Protein AF-A0A9D5S6I1-F1 (afdb_monomer_lite)

Radius of gyration: 21.4 Å; chains: 1; bounding box: 46×21×52 Å

Foldseek 3Di:
DPCLCVVDDPPDPDDDPPVSVVVVVVVVVVVVVVVVVVVVVVVVVVVVVVVVVVVVVVVVD

Sequence (61 aa):
MTEIHKQYRLTSTEEPTDEMLQALMEDVAAEARKSMANAEAEHRRRLQAVADGISAWKAAQ

pLDDT: mean 87.3, std 14.55, range [47.84, 98.56]

Structure (mmCIF, N/CA/C/O backbone):
data_AF-A0A9D5S6I1-F1
#
_entry.id   AF-A0A9D5S6I1-F1
#
loop_
_atom_site.group_PDB
_atom_site.id
_atom_site.type_symbol
_atom_site.label_atom_id
_atom_site.label_alt_id
_atom_site.label_comp_id
_atom_site.label_asym_id
_atom_site.label_entity_id
_atom_site.label_seq_id
_atom_site.pdbx_PDB_ins_code
_atom_site.Cartn_x
_atom_site.Cartn_y
_atom_site.Cartn_z
_atom_site.occupancy
_atom_site.B_iso_or_equiv
_atom_site.auth_seq_id
_atom_site.auth_comp_id
_atom_site.auth_asym_id
_atom_site.auth_atom_id
_atom_site.pdbx_PDB_model_num
ATOM 1 N N . MET A 1 1 ? -17.537 -0.385 3.255 1.00 47.84 1 MET A N 1
ATOM 2 C CA . MET A 1 1 ? -18.088 0.510 4.293 1.00 47.84 1 MET A CA 1
ATOM 3 C C . MET A 1 1 ? -19.211 -0.229 4.996 1.00 47.84 1 MET A C 1
ATOM 5 O O . MET A 1 1 ? -20.366 -0.141 4.591 1.00 47.84 1 MET A O 1
ATOM 9 N N . THR A 1 2 ? -18.818 -1.047 5.965 1.00 51.03 2 THR A N 1
ATOM 10 C CA . THR A 1 2 ? -19.666 -1.716 6.964 1.00 51.03 2 THR A CA 1
ATOM 11 C C . THR A 1 2 ? -20.530 -0.678 7.698 1.00 51.03 2 THR A C 1
ATOM 13 O O . THR A 1 2 ? -20.123 0.474 7.840 1.00 51.03 2 THR A O 1
ATOM 16 N N . GLU A 1 3 ? -21.749 -1.036 8.112 1.00 56.00 3 GLU A N 1
ATOM 17 C CA . GLU A 1 3 ? -22.743 -0.086 8.656 1.00 56.00 3 GLU A CA 1
ATOM 18 C C . GLU A 1 3 ? -22.271 0.692 9.899 1.00 56.00 3 GLU A C 1
ATOM 20 O O . GLU A 1 3 ? -22.730 1.810 10.125 1.00 56.00 3 GLU A O 1
ATOM 25 N N . ILE A 1 4 ? -21.283 0.171 10.631 1.00 55.06 4 ILE A N 1
ATOM 26 C CA . ILE A 1 4 ? -20.676 0.797 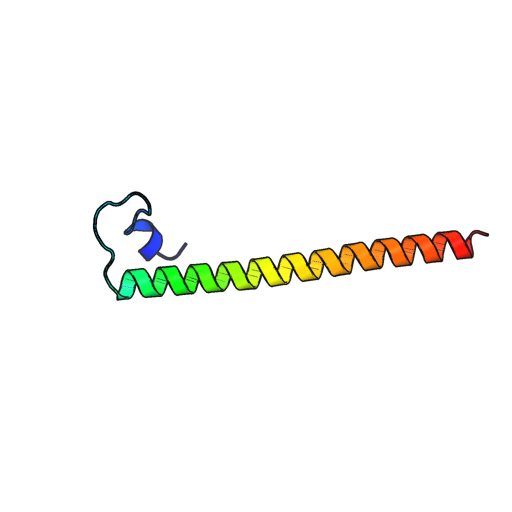11.818 1.00 55.06 4 ILE A CA 1
ATOM 27 C C . ILE A 1 4 ? -19.998 2.136 11.470 1.00 55.06 4 ILE A C 1
ATOM 29 O O . ILE A 1 4 ? -20.134 3.117 12.203 1.00 55.06 4 ILE A O 1
ATOM 33 N N . HIS A 1 5 ? -19.381 2.236 10.286 1.00 52.66 5 HIS A N 1
ATOM 34 C CA . HIS A 1 5 ? -18.791 3.480 9.776 1.00 52.66 5 HIS A CA 1
ATOM 35 C C . HIS A 1 5 ? -19.819 4.589 9.503 1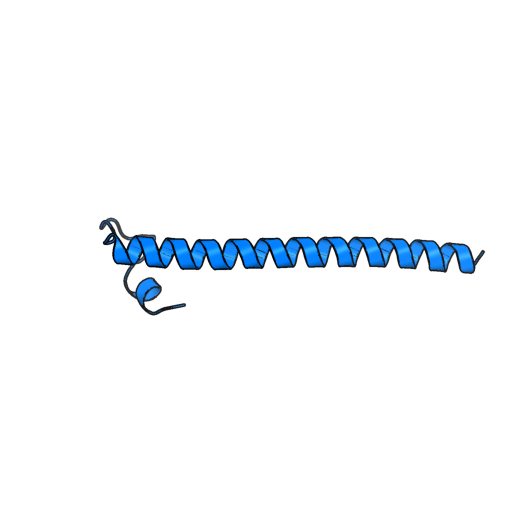.00 52.66 5 HIS A C 1
ATOM 37 O O . HIS A 1 5 ? -19.447 5.753 9.362 1.00 52.66 5 HIS A O 1
ATOM 43 N N . LYS A 1 6 ? -21.110 4.248 9.379 1.00 56.38 6 LYS A N 1
ATOM 44 C CA . LYS A 1 6 ? -22.172 5.243 9.181 1.00 56.38 6 LYS A CA 1
ATOM 45 C C . LYS A 1 6 ? -22.681 5.814 10.505 1.00 56.38 6 LYS A C 1
ATOM 47 O O . LYS A 1 6 ? -23.189 6.932 10.498 1.00 56.38 6 LYS A O 1
ATOM 52 N N . GLN A 1 7 ? -22.552 5.072 11.609 1.00 60.62 7 GLN A N 1
ATOM 53 C CA . GLN A 1 7 ? -22.983 5.519 12.937 1.00 60.62 7 GLN A CA 1
ATOM 54 C C . GLN A 1 7 ? -21.900 6.323 13.658 1.00 60.62 7 GLN A C 1
ATOM 56 O O . GLN A 1 7 ? -22.207 7.381 14.202 1.00 60.62 7 GLN A O 1
ATOM 61 N N . TYR A 1 8 ? -20.636 5.891 13.609 1.00 63.91 8 TYR A N 1
ATOM 62 C CA . TYR A 1 8 ? -19.545 6.659 14.206 1.00 63.91 8 TYR A CA 1
ATOM 63 C C . TYR A 1 8 ? -18.895 7.588 13.184 1.00 63.91 8 TYR A C 1
ATOM 65 O O . TYR A 1 8 ? -18.174 7.157 12.282 1.00 63.91 8 TYR A O 1
ATOM 73 N N . ARG A 1 9 ? -19.132 8.894 13.323 1.00 69.50 9 ARG A N 1
ATOM 74 C CA . ARG A 1 9 ? -18.398 9.899 12.549 1.00 69.50 9 ARG A CA 1
ATOM 75 C C . ARG A 1 9 ? -17.038 10.106 13.206 1.00 69.50 9 ARG A C 1
ATOM 77 O O . ARG A 1 9 ? -16.985 10.410 14.386 1.00 69.50 9 ARG A O 1
ATOM 84 N N . LEU A 1 10 ? -15.950 10.071 12.438 1.00 70.06 10 LEU A N 1
ATOM 85 C CA . LEU A 1 10 ? -14.605 10.411 12.944 1.00 70.06 10 LEU A CA 1
ATOM 86 C C . LEU A 1 10 ? -14.493 11.860 13.463 1.00 70.06 10 LEU A C 1
ATOM 88 O O . LEU A 1 10 ? -13.533 12.203 14.138 1.00 70.06 10 LEU A O 1
ATOM 92 N N . THR A 1 11 ? -15.470 12.713 13.139 1.00 76.81 11 THR A N 1
ATOM 93 C CA . THR A 1 11 ? -15.619 14.074 13.678 1.00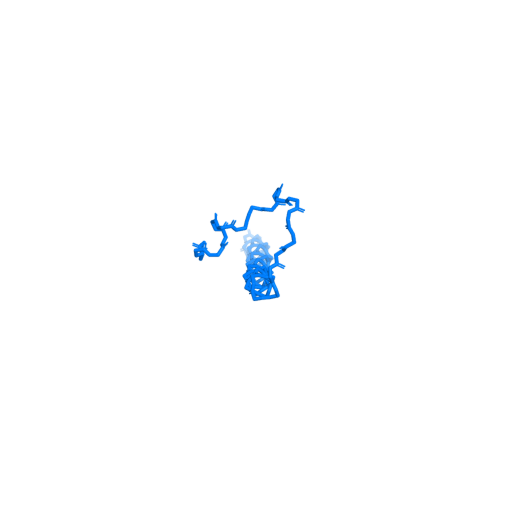 76.81 11 THR A CA 1
ATOM 94 C C . THR A 1 11 ? -16.471 14.129 14.949 1.00 76.81 11 THR A C 1
ATOM 96 O O . THR A 1 11 ? -16.793 15.222 15.407 1.00 76.81 11 THR A O 1
ATOM 99 N N . SER A 1 12 ? -16.946 12.985 15.445 1.00 75.50 12 SER A N 1
ATOM 100 C CA . SER A 1 12 ? -17.729 12.905 16.673 1.00 75.50 12 SER A CA 1
ATOM 101 C C . SER A 1 12 ? -16.848 13.251 17.868 1.00 75.50 12 SER A C 1
ATOM 103 O O . SER A 1 12 ? -15.676 12.887 17.914 1.00 75.50 12 SER A O 1
ATOM 105 N N . THR A 1 13 ? -17.426 13.967 18.826 1.00 81.31 13 THR A N 1
ATOM 106 C CA . THR A 1 13 ? -16.817 14.238 20.134 1.00 81.31 13 THR A CA 1
ATOM 107 C C . THR A 1 13 ? -17.238 13.214 21.187 1.00 81.31 13 THR A C 1
ATOM 109 O O . THR A 1 13 ? -16.774 13.288 22.319 1.00 81.31 13 THR A O 1
ATOM 112 N N . GLU A 1 14 ? -18.152 12.306 20.839 1.00 82.88 14 GLU A N 1
ATOM 113 C CA . GLU A 1 14 ? -18.582 11.196 21.691 1.00 82.88 14 GLU A CA 1
ATOM 114 C C . GLU A 1 14 ? -17.601 10.032 21.558 1.00 82.88 14 GLU A C 1
ATOM 116 O O . GLU A 1 14 ? -17.134 9.754 20.457 1.00 82.88 14 GLU A O 1
ATOM 121 N N . GLU A 1 15 ? -17.296 9.354 22.664 1.00 82.19 15 GLU A N 1
ATOM 122 C CA . GLU A 1 15 ? -16.408 8.189 22.667 1.00 82.19 15 GLU A CA 1
ATOM 123 C C . GLU A 1 15 ? -17.110 6.975 22.024 1.00 82.19 15 GLU A C 1
ATOM 125 O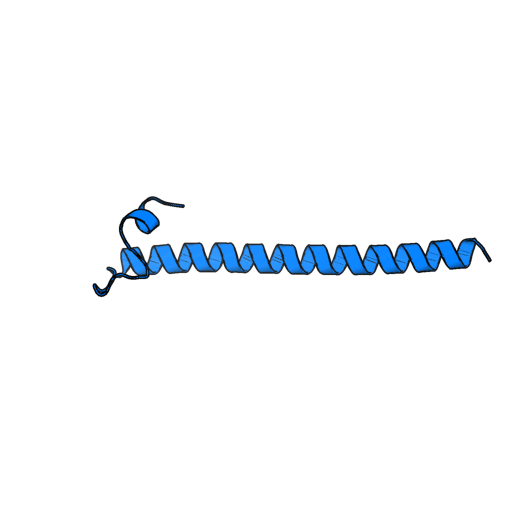 O . GLU A 1 15 ? -18.286 6.730 22.317 1.00 82.19 15 GLU A O 1
ATOM 130 N N . PRO A 1 16 ? -16.443 6.217 21.130 1.00 85.75 16 PRO A N 1
ATOM 131 C CA . PRO A 1 16 ? -17.027 5.009 20.566 1.00 85.75 16 PRO A CA 1
ATOM 132 C C . PRO A 1 16 ? -17.088 3.925 21.644 1.00 85.75 16 PRO A C 1
ATOM 134 O O . PRO A 1 16 ? -16.228 3.865 22.519 1.00 85.75 16 PRO A O 1
ATOM 137 N N . THR A 1 17 ? -18.062 3.019 21.555 1.00 88.94 17 THR A N 1
ATOM 138 C CA . THR A 1 17 ? -18.002 1.803 22.375 1.00 88.94 17 THR A CA 1
ATOM 139 C C . THR A 1 17 ? -16.794 0.957 21.969 1.00 88.94 17 THR A C 1
ATOM 141 O O . THR A 1 17 ? -16.332 1.031 20.825 1.00 88.94 17 THR A O 1
ATOM 144 N N . ASP A 1 18 ? -16.316 0.102 22.871 1.00 90.62 18 ASP A N 1
ATOM 145 C CA . ASP A 1 18 ? -15.202 -0.812 22.589 1.00 90.62 18 ASP A CA 1
ATOM 146 C C . ASP A 1 18 ? -15.455 -1.675 21.342 1.00 90.62 18 ASP A C 1
ATOM 148 O O . ASP A 1 18 ? -14.550 -1.909 20.545 1.00 90.62 18 ASP A O 1
ATOM 152 N N . GLU A 1 19 ? -16.700 -2.100 21.119 1.00 89.38 19 GLU A N 1
ATOM 153 C CA . GLU A 1 19 ? -17.097 -2.899 19.952 1.00 89.38 19 GLU A CA 1
ATOM 154 C C . GLU A 1 19 ? -16.981 -2.098 18.649 1.00 89.38 19 GLU A C 1
ATOM 156 O O . GLU A 1 19 ? -16.510 -2.608 17.629 1.00 89.38 19 GLU A O 1
ATOM 161 N N . MET A 1 20 ? -17.378 -0.822 18.681 1.00 86.88 20 MET A N 1
ATOM 162 C CA . MET A 1 20 ? -17.244 0.087 17.543 1.00 86.88 20 MET A CA 1
ATOM 163 C C . MET A 1 20 ? -15.772 0.399 17.268 1.00 86.88 20 MET A C 1
ATOM 165 O O . MET A 1 20 ? -15.352 0.385 16.110 1.00 86.88 20 MET A O 1
ATOM 169 N N . LEU A 1 21 ? -14.979 0.640 18.316 1.00 87.81 21 LEU A N 1
ATOM 170 C CA . LEU A 1 21 ? -13.540 0.861 18.202 1.00 87.81 21 LEU A CA 1
ATOM 171 C C . LEU A 1 21 ? -12.843 -0.360 17.595 1.00 87.81 21 LEU A C 1
ATOM 173 O O . LEU A 1 21 ? -12.068 -0.211 16.652 1.00 87.81 21 LEU A O 1
ATOM 177 N N . GLN A 1 22 ? -13.159 -1.559 18.082 1.00 90.44 22 GLN A N 1
ATOM 178 C CA . GLN A 1 22 ? -12.607 -2.811 17.574 1.00 90.44 22 GLN A CA 1
ATOM 179 C C . GLN A 1 22 ? -12.906 -2.989 16.080 1.00 90.44 22 GLN A C 1
ATOM 181 O O . GLN A 1 22 ? -11.989 -3.244 15.300 1.00 90.44 22 GLN A O 1
ATOM 186 N N . ALA A 1 23 ? -14.155 -2.777 15.656 1.00 88.94 23 ALA A N 1
ATOM 187 C CA . ALA A 1 23 ? -14.533 -2.873 14.247 1.00 88.94 23 ALA A CA 1
ATOM 188 C C . ALA A 1 23 ? -13.784 -1.855 13.365 1.00 88.94 23 ALA A C 1
ATOM 190 O O . ALA A 1 23 ? -13.306 -2.198 12.282 1.00 88.94 23 ALA A O 1
ATOM 191 N N . LEU A 1 24 ? -13.621 -0.614 13.841 1.00 87.44 24 LEU A N 1
ATOM 192 C CA . LEU A 1 24 ? -12.834 0.409 13.143 1.00 87.44 24 LEU A CA 1
ATOM 193 C C . LEU A 1 24 ? -11.360 -0.002 13.021 1.00 87.44 24 LEU A C 1
ATOM 195 O O . LEU A 1 24 ? -10.759 0.157 11.958 1.00 87.44 24 LEU A O 1
AT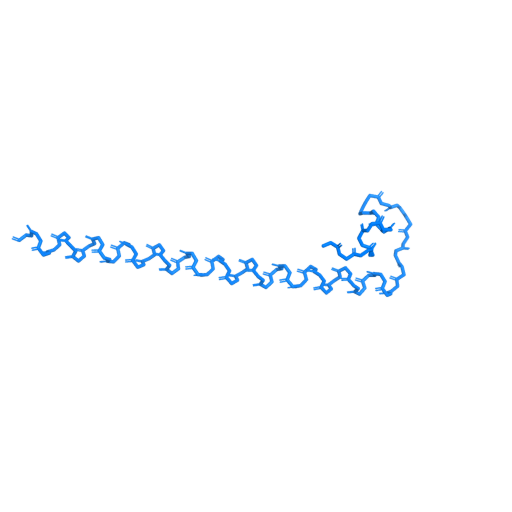OM 199 N N . MET A 1 25 ? -10.773 -0.547 14.088 1.00 90.94 25 MET A N 1
ATOM 200 C CA . MET A 1 25 ? -9.387 -1.018 14.082 1.00 90.94 25 MET A CA 1
ATOM 201 C C . MET A 1 25 ? -9.180 -2.187 13.115 1.00 90.94 25 MET A C 1
ATOM 203 O O . MET A 1 25 ? -8.173 -2.215 12.406 1.00 90.94 25 MET A O 1
ATOM 207 N N . GLU A 1 26 ? -10.122 -3.128 13.049 1.00 93.25 26 GLU A N 1
ATOM 208 C CA . GLU A 1 26 ? -10.081 -4.255 12.112 1.00 93.25 26 GLU A CA 1
ATOM 209 C C . GLU A 1 26 ? -10.139 -3.788 10.655 1.00 93.25 26 GLU A C 1
ATOM 211 O O . GLU A 1 26 ? -9.309 -4.207 9.841 1.00 93.25 26 GLU A O 1
ATOM 216 N N . ASP A 1 27 ? -11.052 -2.868 10.340 1.00 88.94 27 ASP A N 1
ATOM 217 C CA . ASP A 1 27 ? -11.194 -2.314 8.993 1.00 88.94 27 ASP A CA 1
ATOM 218 C C . ASP A 1 27 ? -9.941 -1.517 8.577 1.00 88.94 27 ASP A C 1
ATOM 220 O O . ASP A 1 27 ? -9.424 -1.691 7.467 1.00 88.94 27 ASP A O 1
ATOM 224 N N . VAL A 1 28 ? -9.377 -0.707 9.484 1.00 90.31 28 VAL A N 1
ATOM 225 C CA . VAL A 1 28 ? -8.110 0.010 9.248 1.00 90.31 28 VAL A CA 1
ATOM 226 C C . VAL A 1 28 ? -6.953 -0.966 9.038 1.00 90.31 28 VAL A C 1
ATOM 228 O O . VAL A 1 28 ? -6.155 -0.788 8.115 1.00 90.31 28 VAL A O 1
ATOM 231 N N . ALA A 1 29 ? -6.855 -2.017 9.853 1.00 94.06 29 ALA A N 1
ATOM 232 C CA . ALA A 1 29 ? -5.814 -3.028 9.705 1.00 94.06 29 ALA A CA 1
ATOM 233 C C . ALA A 1 29 ? -5.928 -3.769 8.363 1.00 94.06 29 ALA A C 1
ATOM 235 O O . ALA A 1 29 ? -4.906 -4.048 7.726 1.00 94.06 29 ALA A O 1
ATOM 236 N N . ALA A 1 30 ? -7.147 -4.071 7.912 1.00 95.25 30 ALA A N 1
ATOM 237 C CA . ALA A 1 30 ? -7.390 -4.711 6.625 1.00 95.25 30 ALA A CA 1
ATOM 238 C C . ALA A 1 30 ? -6.958 -3.813 5.455 1.00 95.25 30 ALA A C 1
ATOM 240 O O . ALA A 1 30 ? -6.229 -4.268 4.565 1.00 95.25 30 ALA A O 1
ATOM 241 N N . GLU A 1 31 ? -7.336 -2.532 5.478 1.00 94.62 31 GLU A N 1
ATOM 242 C CA . GLU A 1 31 ? -6.955 -1.578 4.433 1.00 94.62 31 GLU A CA 1
ATOM 243 C C . GLU A 1 31 ? -5.442 -1.318 4.429 1.00 94.62 31 GLU A C 1
ATOM 245 O O . GLU A 1 31 ? -4.824 -1.298 3.365 1.00 94.62 31 GLU A O 1
ATOM 250 N N . ALA A 1 32 ? -4.807 -1.218 5.601 1.00 95.12 32 ALA A N 1
ATOM 251 C CA . ALA A 1 32 ? -3.357 -1.066 5.703 1.00 95.12 32 ALA A CA 1
ATOM 252 C C . ALA A 1 32 ? -2.614 -2.251 5.064 1.00 95.12 32 ALA A C 1
ATOM 254 O O . ALA A 1 32 ? -1.730 -2.049 4.229 1.00 95.12 32 ALA A O 1
ATOM 255 N N . ARG A 1 33 ? -3.009 -3.494 5.380 1.00 97.44 33 ARG A N 1
ATOM 256 C CA . ARG A 1 33 ? -2.413 -4.701 4.774 1.00 97.44 33 ARG A CA 1
ATOM 257 C C . ARG A 1 33 ? -2.590 -4.718 3.258 1.00 97.44 33 ARG A C 1
ATOM 259 O O . ARG A 1 33 ? -1.642 -5.022 2.535 1.00 97.44 33 ARG A O 1
ATOM 266 N N . LYS A 1 34 ? -3.784 -4.372 2.774 1.00 97.62 34 LYS A N 1
ATOM 267 C CA . LYS A 1 34 ? -4.087 -4.294 1.341 1.00 97.62 34 LYS A CA 1
ATOM 268 C C . LYS A 1 34 ? -3.240 -3.228 0.644 1.00 97.62 34 LYS A C 1
ATOM 270 O O . LYS A 1 34 ? -2.655 -3.501 -0.401 1.00 97.62 34 LYS A O 1
ATOM 275 N N . SER A 1 35 ? -3.137 -2.042 1.236 1.00 97.12 35 SER A N 1
ATOM 276 C CA . SER A 1 35 ? -2.323 -0.940 0.723 1.00 97.12 35 SER A CA 1
ATOM 277 C C . SER A 1 35 ? -0.848 -1.333 0.622 1.00 97.12 35 SER A C 1
ATOM 279 O O . SER A 1 35 ? -0.238 -1.171 -0.435 1.00 97.12 35 SER A O 1
ATOM 281 N N . MET A 1 36 ? -0.295 -1.959 1.666 1.00 96.81 36 MET A N 1
ATOM 282 C CA . MET A 1 36 ? 1.083 -2.460 1.659 1.00 96.81 36 MET A CA 1
ATOM 283 C C . MET A 1 36 ? 1.307 -3.520 0.575 1.00 96.81 36 MET A C 1
ATOM 285 O O . MET A 1 36 ? 2.279 -3.433 -0.174 1.00 96.81 36 MET A O 1
ATOM 289 N N . ALA A 1 37 ? 0.399 -4.492 0.448 1.00 98.19 37 ALA A N 1
ATOM 290 C CA . ALA A 1 37 ? 0.490 -5.523 -0.585 1.00 98.19 37 ALA A CA 1
ATOM 291 C C . ALA A 1 37 ? 0.466 -4.926 -2.003 1.00 98.19 37 ALA A C 1
ATOM 293 O O . ALA A 1 37 ? 1.244 -5.342 -2.863 1.00 98.19 37 ALA A O 1
ATOM 294 N N . ASN A 1 38 ? -0.380 -3.918 -2.234 1.00 98.19 38 ASN A N 1
ATOM 295 C CA . ASN A 1 38 ? -0.465 -3.214 -3.511 1.00 98.19 38 ASN A CA 1
ATOM 296 C C . ASN A 1 38 ? 0.804 -2.409 -3.810 1.00 98.19 38 ASN A C 1
ATOM 298 O O . ASN A 1 38 ? 1.311 -2.463 -4.931 1.00 98.19 38 ASN A O 1
ATOM 302 N N . ALA A 1 39 ? 1.330 -1.683 -2.820 1.00 98.12 39 ALA A N 1
ATOM 303 C CA . ALA A 1 39 ? 2.554 -0.901 -2.970 1.00 98.12 39 ALA A CA 1
ATOM 304 C C . ALA A 1 39 ? 3.747 -1.794 -3.334 1.00 98.12 39 ALA A C 1
ATOM 306 O O . ALA A 1 39 ? 4.497 -1.495 -4.261 1.00 98.12 39 ALA A O 1
ATOM 307 N N . GLU A 1 40 ? 3.875 -2.929 -2.652 1.00 98.38 40 GLU A N 1
ATOM 308 C CA . GLU A 1 40 ? 4.931 -3.904 -2.897 1.00 98.38 40 GLU A CA 1
ATOM 309 C C . GLU A 1 40 ? 4.782 -4.580 -4.276 1.00 98.38 40 GLU A C 1
ATOM 311 O O . GLU A 1 40 ? 5.759 -4.735 -5.013 1.00 98.38 40 GLU A O 1
ATOM 316 N N . ALA A 1 41 ? 3.558 -4.927 -4.687 1.00 98.31 41 ALA A N 1
ATOM 317 C CA . ALA A 1 41 ? 3.302 -5.460 -6.025 1.00 98.31 41 ALA A CA 1
ATOM 318 C C . ALA A 1 41 ? 3.663 -4.454 -7.134 1.00 98.31 41 ALA A C 1
ATOM 320 O O . ALA A 1 41 ? 4.311 -4.826 -8.115 1.00 98.31 41 ALA A O 1
ATOM 321 N N . GLU A 1 42 ? 3.292 -3.183 -6.968 1.00 98.50 42 GLU A N 1
ATOM 322 C CA . GLU A 1 42 ? 3.612 -2.126 -7.930 1.00 98.50 42 GLU A CA 1
ATOM 323 C C . GLU A 1 42 ? 5.115 -1.835 -7.977 1.00 98.50 42 GLU A C 1
ATOM 325 O O . GLU A 1 42 ? 5.676 -1.656 -9.060 1.00 98.50 42 GLU A O 1
ATOM 330 N N . HIS A 1 43 ? 5.789 -1.838 -6.826 1.00 98.19 43 HIS A N 1
ATOM 331 C CA . HIS A 1 43 ? 7.238 -1.689 -6.756 1.00 98.19 43 HIS A CA 1
ATOM 332 C C . HIS A 1 43 ? 7.947 -2.783 -7.565 1.00 98.19 43 HIS A C 1
ATOM 334 O O . HIS A 1 43 ? 8.744 -2.474 -8.455 1.00 98.19 43 HIS A O 1
ATOM 340 N N . ARG A 1 44 ? 7.585 -4.056 -7.346 1.00 98.44 44 ARG A N 1
ATOM 341 C CA . ARG A 1 44 ? 8.124 -5.176 -8.133 1.00 98.44 44 ARG A CA 1
ATOM 342 C C . ARG A 1 44 ? 7.835 -5.033 -9.623 1.00 98.44 44 ARG A C 1
ATOM 344 O O . ARG A 1 44 ? 8.737 -5.231 -10.433 1.00 98.44 44 ARG A O 1
ATOM 351 N N . ARG A 1 45 ? 6.610 -4.648 -9.994 1.00 98.56 45 ARG A N 1
ATOM 352 C CA . ARG A 1 45 ? 6.228 -4.438 -11.399 1.00 98.56 45 ARG A CA 1
ATOM 353 C C . ARG A 1 45 ? 7.107 -3.380 -12.070 1.00 98.56 45 ARG A C 1
ATOM 355 O O . ARG A 1 45 ? 7.550 -3.580 -13.198 1.00 98.56 45 ARG A O 1
ATOM 362 N N . ARG A 1 46 ? 7.378 -2.265 -11.383 1.00 98.38 46 ARG A N 1
ATOM 363 C CA . ARG A 1 46 ? 8.240 -1.188 -11.901 1.00 98.38 46 ARG A CA 1
ATOM 364 C C . ARG A 1 46 ? 9.684 -1.639 -12.068 1.00 98.38 46 ARG A C 1
ATOM 366 O O . ARG A 1 46 ? 10.275 -1.355 -13.105 1.00 98.38 46 ARG A O 1
ATOM 373 N N . LEU A 1 47 ? 10.235 -2.356 -11.088 1.00 98.31 47 LEU A N 1
ATOM 374 C CA . LEU A 1 47 ? 11.591 -2.898 -11.191 1.00 98.31 47 LEU A CA 1
ATOM 375 C C . LEU A 1 47 ? 11.721 -3.879 -12.359 1.00 98.31 47 LEU A C 1
ATOM 377 O O . LEU A 1 47 ? 12.680 -3.782 -13.123 1.00 98.31 47 LEU A O 1
ATOM 381 N N . GLN A 1 48 ? 10.737 -4.765 -12.543 1.00 98.38 48 GLN A N 1
ATOM 382 C CA . GLN A 1 48 ? 10.733 -5.696 -13.669 1.00 98.38 48 GLN A CA 1
ATOM 383 C C . GLN A 1 48 ? 10.695 -4.954 -15.009 1.00 98.38 48 GLN A C 1
ATOM 385 O O . GLN A 1 48 ? 11.508 -5.237 -15.880 1.00 98.38 48 GLN A O 1
ATOM 390 N N . ALA A 1 49 ? 9.837 -3.939 -15.148 1.00 98.38 49 ALA A N 1
ATOM 391 C CA . ALA A 1 49 ? 9.758 -3.148 -16.377 1.00 98.38 49 ALA A CA 1
ATOM 392 C C . ALA A 1 49 ? 11.094 -2.463 -16.733 1.00 98.38 49 ALA A C 1
ATOM 394 O O . ALA A 1 49 ? 11.464 -2.383 -17.904 1.00 98.38 49 ALA A O 1
ATOM 395 N N . VAL A 1 50 ? 11.842 -1.992 -15.729 1.00 98.31 50 VAL A N 1
ATOM 396 C CA . VAL A 1 50 ? 13.188 -1.432 -15.935 1.00 98.31 50 VAL A CA 1
ATOM 397 C C . VAL A 1 50 ? 14.175 -2.519 -16.367 1.00 98.31 50 VAL A C 1
ATOM 399 O O . VAL A 1 50 ? 14.936 -2.306 -17.311 1.00 98.31 50 VAL A O 1
ATOM 402 N N . ALA A 1 51 ? 14.161 -3.684 -15.714 1.00 98.25 51 ALA A N 1
ATOM 403 C CA . ALA A 1 51 ? 15.027 -4.808 -16.068 1.00 98.25 51 ALA A CA 1
ATOM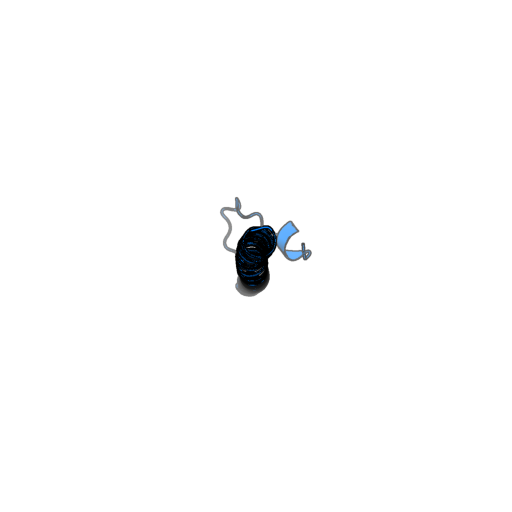 404 C C . ALA A 1 51 ? 14.778 -5.305 -17.505 1.00 98.25 51 ALA A C 1
ATOM 406 O O . ALA A 1 51 ? 15.731 -5.555 -18.252 1.00 98.25 51 ALA A O 1
ATOM 407 N N . ASP A 1 52 ? 13.511 -5.377 -17.913 1.00 98.25 52 ASP A N 1
ATOM 408 C CA . ASP A 1 52 ? 13.104 -5.740 -19.271 1.00 98.25 52 ASP A CA 1
ATOM 409 C C . ASP A 1 52 ? 13.601 -4.699 -20.282 1.00 98.25 52 ASP A C 1
ATOM 411 O O . ASP A 1 52 ? 14.188 -5.056 -21.304 1.00 98.25 52 ASP A O 1
ATOM 415 N N . GLY A 1 53 ? 13.458 -3.407 -19.963 1.00 98.25 53 GLY A N 1
ATOM 416 C CA . GLY A 1 53 ? 13.962 -2.311 -20.794 1.00 98.25 53 GLY A CA 1
ATOM 417 C C . GLY A 1 53 ? 15.480 -2.355 -20.993 1.00 98.25 53 GLY A C 1
ATOM 418 O O . GLY A 1 53 ? 15.963 -2.206 -22.115 1.00 98.25 53 GLY A O 1
ATOM 419 N N . ILE A 1 54 ? 16.241 -2.629 -19.928 1.00 97.94 54 ILE A N 1
ATOM 420 C CA . ILE A 1 54 ? 17.700 -2.809 -20.009 1.00 97.94 54 ILE A CA 1
ATOM 421 C C . ILE A 1 54 ? 18.048 -4.008 -20.894 1.00 97.94 54 ILE A C 1
ATOM 423 O O . ILE A 1 54 ? 18.972 -3.931 -21.703 1.00 97.94 54 ILE A O 1
ATOM 427 N N . SER A 1 55 ? 17.324 -5.117 -20.746 1.00 97.75 55 SER A N 1
ATOM 428 C CA . SER A 1 55 ? 17.577 -6.340 -21.514 1.00 97.75 55 SER A CA 1
ATOM 429 C C . SER A 1 55 ? 17.292 -6.138 -23.003 1.00 97.75 55 SER A C 1
ATOM 431 O O . SER A 1 55 ? 18.114 -6.514 -23.836 1.00 97.75 55 SER A O 1
ATOM 433 N N . ALA A 1 56 ? 16.183 -5.474 -23.337 1.00 97.88 56 ALA A N 1
ATOM 434 C CA . ALA A 1 56 ? 15.836 -5.122 -24.710 1.00 97.88 56 ALA A CA 1
ATOM 435 C C . ALA A 1 56 ? 16.870 -4.178 -25.340 1.00 97.88 56 ALA A C 1
ATOM 437 O O . ALA A 1 56 ? 17.287 -4.397 -26.474 1.00 97.88 56 ALA A O 1
ATOM 438 N N . TRP A 1 57 ? 17.334 -3.168 -24.595 1.00 97.38 57 TRP A N 1
ATOM 439 C CA . TRP A 1 57 ? 18.390 -2.268 -25.063 1.00 97.38 57 TRP A CA 1
ATOM 440 C C . TRP A 1 57 ? 19.698 -3.013 -25.347 1.00 97.38 57 TRP A C 1
ATOM 442 O O . TRP A 1 57 ? 20.299 -2.797 -26.393 1.00 97.38 57 TRP A O 1
ATOM 452 N N . LYS A 1 58 ? 20.110 -3.930 -24.459 1.00 95.94 58 LYS A N 1
ATOM 453 C CA . LYS A 1 58 ? 21.307 -4.762 -24.666 1.00 95.94 58 LYS A CA 1
ATOM 454 C C . LYS A 1 58 ? 21.190 -5.665 -25.890 1.00 95.94 58 LYS A C 1
ATOM 456 O O . LYS A 1 58 ? 22.180 -5.861 -26.574 1.00 95.94 58 LYS A O 1
ATOM 461 N N . ALA A 1 59 ? 20.010 -6.225 -26.146 1.00 95.44 59 ALA A N 1
ATOM 462 C CA . ALA A 1 59 ? 19.775 -7.097 -27.296 1.00 95.44 59 ALA A CA 1
ATOM 463 C C . ALA A 1 59 ? 19.724 -6.340 -28.636 1.00 95.44 59 ALA A C 1
ATOM 465 O O . ALA A 1 59 ? 19.835 -6.962 -29.688 1.00 95.44 59 ALA A O 1
ATOM 466 N N . ALA A 1 60 ? 19.516 -5.022 -28.599 1.00 91.62 60 ALA A N 1
ATOM 467 C CA . ALA A 1 60 ? 19.501 -4.155 -29.773 1.00 91.62 60 ALA A CA 1
ATOM 468 C C . ALA A 1 60 ? 20.879 -3.545 -30.109 1.00 91.62 60 ALA A C 1
ATOM 470 O O . ALA A 1 60 ? 20.976 -2.803 -31.088 1.00 91.62 60 ALA A O 1
ATOM 471 N N . GLN A 1 61 ? 21.909 -3.820 -29.297 1.00 70.38 61 GLN A N 1
ATOM 472 C CA . GLN A 1 61 ? 23.316 -3.510 -29.585 1.00 70.38 61 GLN A CA 1
ATOM 473 C C . GLN A 1 61 ? 24.002 -4.678 -30.285 1.00 70.38 61 GLN A C 1
ATOM 475 O O . GLN A 1 61 ? 24.860 -4.391 -31.148 1.00 70.38 61 GLN A O 1
#

Secondary structure (DSSP, 8-state):
--THHHHS-TT--SPPPHHHHHHHHHHHHHHHHHHHHHHHHHHHHHHHHHHHHHHHHHHT-